Protein AF-A0A9X8Y7L2-F1 (afdb_monomer)

Structure (mmCIF, N/CA/C/O backbone):
data_AF-A0A9X8Y7L2-F1
#
_entry.id   AF-A0A9X8Y7L2-F1
#
loop_
_atom_site.group_PDB
_atom_site.id
_atom_site.type_symbol
_atom_site.label_atom_id
_atom_site.label_alt_id
_atom_site.label_comp_id
_atom_site.label_asym_id
_atom_site.label_entity_id
_atom_site.label_seq_id
_atom_site.pdbx_PDB_ins_code
_atom_site.Cartn_x
_atom_site.Cartn_y
_atom_site.Cartn_z
_atom_site.occupancy
_atom_site.B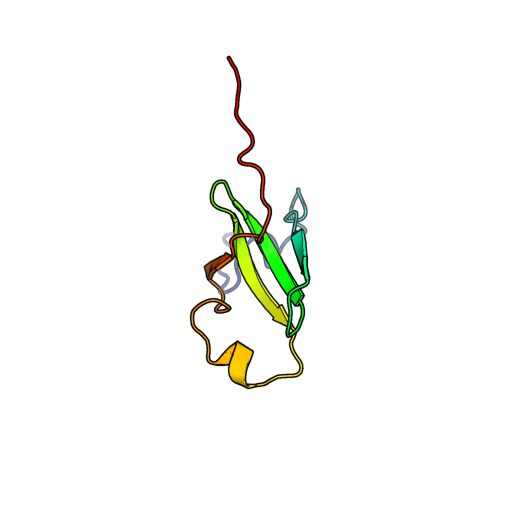_iso_or_equiv
_atom_site.auth_seq_id
_atom_site.auth_comp_id
_atom_site.auth_asym_id
_atom_site.auth_atom_id
_atom_site.pdbx_PDB_model_num
ATOM 1 N N . MET A 1 1 ? 23.108 -25.887 -6.520 1.00 54.94 1 MET A N 1
ATOM 2 C CA . MET A 1 1 ? 22.289 -25.682 -5.308 1.00 54.94 1 MET A CA 1
ATOM 3 C C . MET A 1 1 ? 21.023 -24.970 -5.744 1.00 54.94 1 MET A C 1
ATOM 5 O O . MET A 1 1 ? 21.143 -23.925 -6.365 1.00 54.94 1 MET A O 1
ATOM 9 N N . ILE A 1 2 ? 19.851 -25.566 -5.532 1.00 71.06 2 ILE A N 1
ATOM 10 C CA . ILE A 1 2 ? 18.560 -24.964 -5.899 1.00 71.06 2 ILE A CA 1
ATOM 11 C C . ILE A 1 2 ? 17.936 -24.454 -4.601 1.00 71.06 2 ILE A C 1
ATOM 13 O O . ILE A 1 2 ? 17.781 -25.229 -3.659 1.00 71.06 2 ILE A O 1
ATOM 17 N N . LEU A 1 3 ? 17.651 -23.153 -4.526 1.00 66.44 3 LEU A N 1
ATOM 18 C CA . LEU A 1 3 ? 17.017 -22.542 -3.362 1.00 66.44 3 LEU A CA 1
ATOM 19 C C . LEU A 1 3 ? 15.498 -22.562 -3.561 1.00 66.44 3 LEU A C 1
ATOM 21 O O . LEU A 1 3 ? 14.987 -21.944 -4.492 1.00 66.44 3 LEU A O 1
ATOM 25 N N . HIS A 1 4 ? 14.782 -23.262 -2.686 1.00 73.50 4 HIS A N 1
ATOM 26 C CA . HIS A 1 4 ? 13.323 -23.207 -2.622 1.00 73.50 4 HIS A CA 1
ATOM 27 C C . HIS A 1 4 ? 12.927 -22.206 -1.532 1.00 73.50 4 HIS A C 1
ATOM 29 O O . HIS A 1 4 ? 13.337 -22.365 -0.384 1.00 73.50 4 HIS A O 1
ATOM 35 N N . SER A 1 5 ? 12.159 -21.172 -1.881 1.00 72.88 5 SER A N 1
ATOM 36 C CA . SER A 1 5 ? 11.685 -20.163 -0.928 1.00 72.88 5 SER A CA 1
ATOM 37 C C . SER A 1 5 ? 10.226 -19.803 -1.180 1.00 72.88 5 SER A C 1
ATOM 39 O O . SER A 1 5 ? 9.767 -19.798 -2.321 1.00 72.88 5 SER A O 1
ATOM 41 N N . VAL A 1 6 ? 9.514 -19.496 -0.096 1.00 80.19 6 VAL A N 1
ATOM 42 C CA . VAL A 1 6 ? 8.138 -18.974 -0.104 1.00 80.19 6 VAL A CA 1
ATOM 43 C C . VAL A 1 6 ? 8.094 -17.453 -0.262 1.00 80.19 6 VAL A C 1
ATOM 45 O O . VAL A 1 6 ? 7.045 -16.902 -0.583 1.00 80.19 6 VAL A O 1
ATOM 48 N N . ALA A 1 7 ? 9.223 -16.775 -0.036 1.00 74.25 7 ALA A N 1
ATOM 49 C CA . ALA A 1 7 ? 9.343 -15.336 -0.209 1.00 74.25 7 ALA A CA 1
ATOM 50 C C . ALA A 1 7 ? 9.821 -15.004 -1.636 1.00 74.25 7 ALA A C 1
ATOM 52 O O . ALA A 1 7 ? 10.671 -15.719 -2.179 1.00 74.25 7 ALA A O 1
ATOM 53 N N . PRO A 1 8 ? 9.320 -13.918 -2.249 1.00 66.56 8 PRO A N 1
ATOM 54 C CA . PRO A 1 8 ? 9.798 -13.449 -3.544 1.00 66.56 8 PRO A CA 1
ATOM 55 C C . PRO A 1 8 ? 11.310 -13.176 -3.543 1.00 66.56 8 PRO A C 1
ATOM 57 O O . PRO A 1 8 ? 11.848 -12.631 -2.583 1.00 66.56 8 PRO A O 1
ATOM 60 N N . LEU A 1 9 ? 11.998 -13.501 -4.644 1.00 63.66 9 LEU A N 1
ATOM 61 C CA . LEU A 1 9 ? 13.468 -13.461 -4.731 1.00 63.66 9 LEU A CA 1
ATOM 62 C C . LEU A 1 9 ? 14.079 -12.091 -4.369 1.00 63.66 9 LEU A C 1
ATOM 64 O O . LEU A 1 9 ? 15.129 -12.023 -3.739 1.00 63.66 9 LEU A O 1
ATOM 68 N N . TRP A 1 10 ? 13.384 -11.007 -4.716 1.00 61.88 10 TRP A N 1
ATOM 69 C CA . TRP A 1 10 ? 13.777 -9.618 -4.451 1.00 61.88 10 TRP A CA 1
ATOM 70 C C . TRP A 1 10 ? 13.690 -9.204 -2.971 1.00 61.88 10 TRP A C 1
ATOM 72 O O . TRP A 1 10 ? 14.132 -8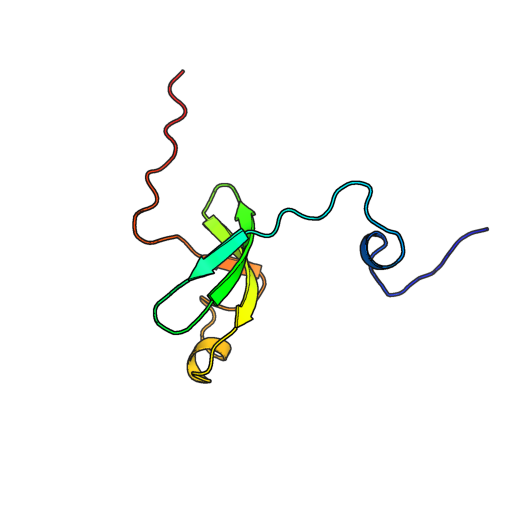.117 -2.621 1.00 61.88 10 TRP A O 1
ATOM 82 N N . GLN A 1 11 ? 13.109 -10.046 -2.108 1.00 67.12 11 GLN A N 1
ATOM 83 C CA . GLN A 1 11 ? 13.116 -9.875 -0.648 1.00 67.12 11 GLN A CA 1
ATOM 84 C C . GLN A 1 11 ? 14.230 -10.681 0.035 1.00 67.12 11 GLN A C 1
ATOM 86 O O . GLN A 1 11 ? 14.519 -10.463 1.207 1.00 67.12 11 GLN A O 1
ATOM 91 N N . LEU A 1 12 ? 14.819 -11.649 -0.672 1.00 72.12 12 LEU A N 1
ATOM 92 C CA . LEU A 1 12 ? 15.845 -12.557 -0.145 1.00 72.12 12 LEU A CA 1
ATOM 93 C C . LEU A 1 12 ? 17.258 -12.083 -0.470 1.00 72.12 12 LEU A C 1
ATOM 95 O O . LEU A 1 12 ? 18.205 -12.401 0.244 1.00 72.12 12 LEU A O 1
ATOM 99 N N . LEU A 1 13 ? 17.387 -11.358 -1.574 1.00 69.31 13 LEU A N 1
ATOM 100 C CA . LEU A 1 13 ? 18.623 -10.766 -2.044 1.00 69.31 13 LEU A CA 1
ATOM 101 C C . LEU A 1 13 ? 18.420 -9.253 -2.111 1.00 69.31 13 LEU A C 1
ATOM 103 O O . LEU A 1 13 ? 17.316 -8.825 -2.457 1.00 69.31 13 LEU A O 1
ATOM 107 N N . PRO A 1 14 ? 19.453 -8.444 -1.810 1.00 58.50 14 PRO A N 1
ATOM 108 C CA . PRO A 1 14 ? 19.404 -7.024 -2.116 1.00 58.50 14 PRO A CA 1
ATOM 109 C C . PRO A 1 14 ? 19.079 -6.904 -3.607 1.00 58.50 14 PRO A C 1
ATOM 111 O O . PRO A 1 14 ? 19.800 -7.490 -4.419 1.00 58.50 14 PRO A O 1
ATOM 114 N N . PRO A 1 15 ? 17.973 -6.254 -3.991 1.00 58.62 15 PRO A N 1
ATOM 115 C CA . PRO A 1 15 ? 17.659 -6.130 -5.399 1.00 58.62 15 PRO A CA 1
ATOM 116 C C . PRO A 1 15 ? 18.749 -5.278 -6.061 1.00 58.62 15 PRO A C 1
ATOM 118 O O . PRO A 1 15 ? 19.165 -4.265 -5.500 1.00 58.62 15 PRO A O 1
ATOM 121 N N . ASP A 1 16 ? 19.178 -5.648 -7.273 1.00 61.56 16 ASP A N 1
ATOM 122 C CA . ASP A 1 16 ? 20.125 -4.844 -8.074 1.00 61.56 16 ASP A CA 1
ATOM 123 C C . ASP A 1 16 ? 19.588 -3.427 -8.357 1.00 61.56 16 ASP A C 1
ATOM 125 O O . ASP A 1 16 ? 20.298 -2.538 -8.825 1.00 61.56 16 ASP A O 1
ATOM 129 N N . THR A 1 17 ? 18.299 -3.201 -8.103 1.00 55.75 17 THR A N 1
ATOM 130 C CA . THR A 1 17 ? 17.652 -1.896 -8.159 1.00 55.75 17 THR A CA 1
ATOM 131 C C . THR A 1 17 ? 16.554 -1.857 -7.105 1.00 55.75 17 THR A C 1
ATOM 133 O O . THR A 1 17 ? 15.627 -2.668 -7.150 1.00 55.75 17 THR A O 1
ATOM 136 N N . GLU A 1 18 ? 16.634 -0.927 -6.153 1.00 63.34 18 GLU A N 1
ATOM 137 C CA . GLU A 1 18 ? 15.529 -0.700 -5.221 1.00 63.34 18 GLU A CA 1
ATOM 138 C C . GLU A 1 18 ? 14.247 -0.388 -6.011 1.00 63.34 18 GLU A C 1
ATOM 140 O O . GLU A 1 18 ? 14.284 0.414 -6.954 1.00 63.34 18 GLU A O 1
ATOM 145 N N . PRO A 1 19 ? 13.104 -1.013 -5.676 1.00 65.38 19 PRO A N 1
ATOM 146 C CA . PRO A 1 19 ? 11.845 -0.642 -6.294 1.00 65.38 19 PRO A CA 1
ATOM 147 C C . PRO A 1 19 ? 11.581 0.833 -5.990 1.00 65.38 19 PRO A C 1
ATOM 149 O O . PRO A 1 19 ? 11.444 1.216 -4.831 1.00 65.38 19 PRO A O 1
ATOM 152 N N . GLN A 1 20 ? 11.517 1.662 -7.036 1.00 76.06 20 GLN A N 1
ATOM 153 C CA . GLN A 1 20 ? 11.148 3.070 -6.908 1.00 76.06 20 GLN A CA 1
ATOM 154 C C . GLN A 1 20 ? 9.690 3.155 -6.455 1.00 76.06 20 GLN A C 1
ATOM 156 O O . GLN A 1 20 ? 8.759 3.123 -7.263 1.00 76.06 20 GLN A O 1
ATOM 161 N N . LEU A 1 21 ? 9.503 3.211 -5.140 1.00 83.50 21 LEU A N 1
ATOM 162 C CA . LEU A 1 21 ? 8.219 3.475 -4.523 1.00 83.50 21 LEU A CA 1
ATOM 163 C C . LEU A 1 21 ? 7.994 4.982 -4.512 1.00 83.50 21 LEU A C 1
ATOM 165 O O . LEU A 1 21 ? 8.833 5.756 -4.053 1.00 83.50 21 LEU A O 1
ATOM 169 N N . SER A 1 22 ? 6.846 5.392 -5.029 1.00 89.38 22 SER A N 1
ATOM 170 C CA . SER A 1 22 ? 6.345 6.748 -4.895 1.00 89.38 22 SER A CA 1
ATOM 171 C C . SER A 1 22 ? 5.403 6.837 -3.708 1.00 89.38 22 SER A C 1
ATOM 173 O O . SER A 1 22 ? 4.621 5.928 -3.427 1.00 89.38 22 SER A O 1
ATOM 175 N N . CYS A 1 23 ? 5.504 7.966 -3.022 1.00 91.88 23 CYS A N 1
ATOM 176 C CA . CYS A 1 23 ? 4.670 8.323 -1.897 1.00 91.88 23 CYS A CA 1
ATOM 177 C C . CYS A 1 23 ? 3.718 9.443 -2.321 1.00 91.88 23 CYS A C 1
ATOM 179 O O . CYS A 1 23 ? 4.155 10.441 -2.900 1.00 91.88 23 CYS A O 1
ATOM 181 N N . VAL A 1 24 ? 2.422 9.266 -2.068 1.00 92.44 24 VAL A N 1
ATOM 182 C CA . VAL A 1 24 ? 1.384 10.242 -2.407 1.00 92.44 24 VAL A CA 1
ATOM 183 C C . VAL A 1 24 ? 0.490 10.476 -1.202 1.00 92.44 24 VAL A C 1
ATOM 185 O O . VAL A 1 24 ? -0.103 9.543 -0.666 1.00 92.44 24 VAL A O 1
ATOM 188 N N . GLU A 1 25 ? 0.363 11.735 -0.803 1.00 92.94 25 GLU A N 1
ATOM 189 C CA . GLU A 1 25 ? -0.578 12.157 0.231 1.00 92.94 25 GLU A CA 1
ATOM 190 C C . GLU A 1 25 ? -1.990 12.314 -0.347 1.00 92.94 25 GLU A C 1
ATOM 192 O O . GLU A 1 25 ? -2.181 12.709 -1.503 1.00 92.94 25 GLU A O 1
ATOM 197 N N . PHE A 1 26 ? -2.992 12.008 0.471 1.00 90.12 26 PHE A N 1
ATOM 198 C CA . PHE A 1 26 ? -4.397 12.251 0.169 1.00 90.12 26 PHE A CA 1
ATOM 199 C C . PHE A 1 26 ? -5.145 12.677 1.434 1.00 90.12 26 PHE A C 1
ATOM 201 O O . PHE A 1 26 ? -4.638 12.576 2.554 1.00 90.12 26 PHE A O 1
ATOM 208 N N . GLU A 1 27 ? -6.378 13.149 1.260 1.00 85.75 27 GLU A N 1
ATOM 209 C CA . GLU A 1 27 ? -7.256 13.474 2.380 1.00 85.75 27 GLU A CA 1
ATOM 210 C C . GLU A 1 27 ? -7.635 12.188 3.130 1.00 85.75 27 GLU A C 1
ATOM 212 O O . GLU A 1 27 ? -8.519 11.441 2.718 1.00 85.75 27 GLU A O 1
ATOM 217 N N . GLY A 1 28 ? -6.904 11.903 4.207 1.00 88.88 28 GLY A N 1
ATOM 218 C CA . GLY A 1 28 ? -7.067 10.689 5.003 1.00 88.88 28 GLY A CA 1
ATOM 219 C C . GLY A 1 28 ? -5.776 9.910 5.232 1.00 88.88 28 GLY A C 1
ATOM 220 O O . GLY A 1 28 ? -5.787 8.997 6.051 1.00 88.88 28 GLY A O 1
ATOM 221 N N . GLY A 1 29 ? -4.658 10.259 4.591 1.00 93.25 29 GLY A N 1
ATOM 222 C CA . GLY A 1 29 ? -3.372 9.628 4.880 1.00 93.25 29 GLY A CA 1
ATOM 223 C C . GLY A 1 29 ? -2.396 9.640 3.711 1.00 93.25 29 GLY A C 1
ATOM 224 O O . GLY A 1 29 ? -2.284 10.612 2.967 1.00 93.25 29 GLY A O 1
ATOM 225 N N . MET A 1 30 ? -1.667 8.537 3.574 1.00 94.69 30 MET A N 1
ATOM 226 C CA . MET A 1 30 ? -0.562 8.389 2.639 1.00 94.69 30 MET A CA 1
ATOM 227 C C . MET A 1 30 ? -0.637 7.044 1.914 1.00 94.69 30 MET A C 1
ATOM 229 O O . MET A 1 30 ? -0.945 6.012 2.514 1.00 94.69 30 MET A O 1
ATOM 233 N N . LEU A 1 31 ? -0.332 7.061 0.621 1.00 94.56 31 LEU A N 1
ATOM 234 C CA . LEU A 1 31 ? -0.245 5.889 -0.241 1.00 94.56 31 LEU A CA 1
ATOM 235 C C . LEU A 1 31 ? 1.200 5.681 -0.671 1.00 94.56 31 LEU A C 1
ATOM 237 O O . LEU A 1 31 ? 1.853 6.602 -1.158 1.00 94.56 31 LEU A O 1
ATOM 241 N N . LEU A 1 32 ? 1.674 4.450 -0.523 1.00 94.19 32 LEU A N 1
ATOM 242 C CA . LEU A 1 32 ? 2.944 3.989 -1.067 1.00 94.19 32 LEU A CA 1
ATOM 243 C C . LEU A 1 32 ? 2.646 3.061 -2.230 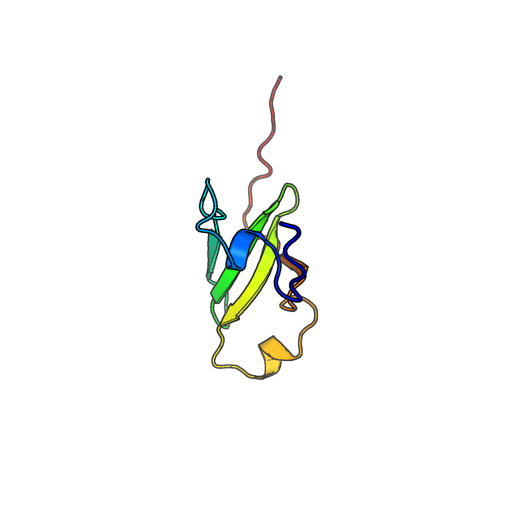1.00 94.19 32 LEU A C 1
ATOM 245 O O . LEU A 1 32 ? 1.829 2.145 -2.110 1.00 94.19 32 LEU A O 1
ATOM 249 N N . GLY A 1 33 ? 3.316 3.261 -3.353 1.00 92.88 33 GLY A N 1
ATOM 250 C CA . GLY A 1 33 ? 3.024 2.479 -4.541 1.00 92.88 33 GLY A CA 1
ATOM 251 C C . GLY A 1 33 ? 4.053 2.622 -5.637 1.00 92.88 33 GLY A C 1
ATOM 252 O O . GLY A 1 33 ? 5.050 3.324 -5.495 1.00 92.88 33 GLY A O 1
ATOM 253 N N . ARG A 1 34 ? 3.803 1.949 -6.752 1.00 91.25 34 ARG A N 1
ATOM 254 C CA . ARG A 1 34 ? 4.642 2.027 -7.949 1.00 91.25 34 ARG A CA 1
ATOM 255 C C . ARG A 1 34 ? 3.957 2.929 -8.964 1.00 91.25 34 ARG A C 1
ATOM 257 O O . ARG A 1 34 ? 2.754 2.807 -9.183 1.00 91.25 34 ARG A O 1
ATOM 264 N N . GLU A 1 35 ? 4.705 3.837 -9.581 1.00 90.00 35 GLU A N 1
ATOM 265 C CA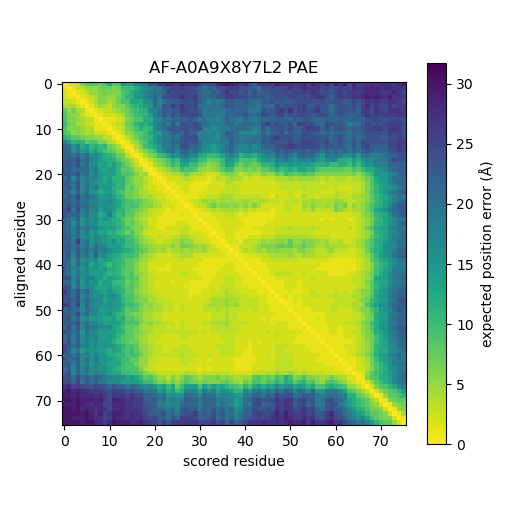 . GLU A 1 35 ? 4.155 4.663 -10.659 1.00 90.00 35 GLU A CA 1
ATOM 266 C C . GLU A 1 35 ? 3.893 3.800 -11.8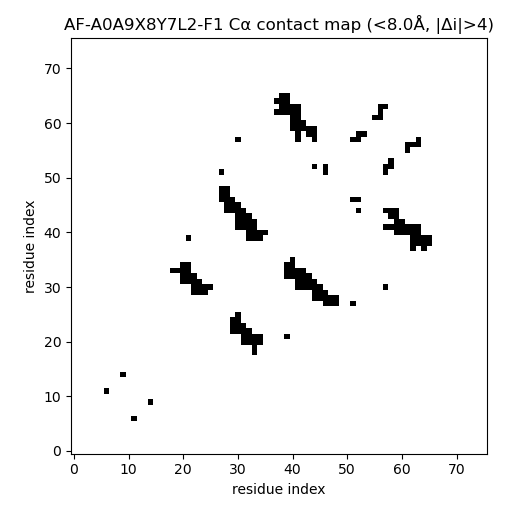93 1.00 90.00 35 GLU A C 1
ATOM 268 O O . GLU A 1 35 ? 4.804 3.201 -12.468 1.00 90.00 35 GLU A O 1
ATOM 273 N N . GLY A 1 36 ? 2.625 3.734 -12.285 1.00 85.38 36 GLY A N 1
ATOM 274 C CA . GLY A 1 36 ? 2.164 3.115 -13.514 1.00 85.38 36 GLY A CA 1
ATOM 275 C C . GLY A 1 36 ? 1.725 4.163 -14.534 1.00 85.38 36 GLY A C 1
ATOM 276 O O . GLY A 1 36 ? 1.668 5.361 -14.268 1.00 85.38 36 GLY A O 1
ATOM 277 N N . ARG A 1 37 ? 1.355 3.707 -15.734 1.00 84.00 37 ARG A N 1
ATOM 278 C CA . ARG A 1 37 ? 0.861 4.599 -16.802 1.00 84.00 37 ARG A CA 1
ATOM 279 C C . ARG A 1 37 ? -0.459 5.290 -16.446 1.00 84.00 37 ARG A C 1
ATOM 281 O O . ARG A 1 37 ? -0.722 6.389 -16.918 1.00 84.00 37 ARG A O 1
ATOM 288 N N . GLU A 1 38 ? -1.275 4.629 -15.631 1.00 85.81 38 GLU A N 1
ATOM 289 C CA . GLU A 1 38 ? -2.647 5.032 -15.299 1.00 85.81 38 GLU A CA 1
ATOM 290 C C . GLU A 1 38 ? -2.772 5.711 -13.927 1.00 85.81 38 GLU A C 1
ATOM 292 O O . GLU A 1 38 ? -3.865 6.145 -13.558 1.00 85.81 38 GLU A O 1
ATOM 297 N N . GLY A 1 39 ? -1.677 5.795 -13.167 1.00 89.94 39 GLY A N 1
ATOM 298 C CA . GLY A 1 39 ? -1.652 6.281 -11.791 1.00 89.94 39 GLY A CA 1
ATOM 299 C C . GLY A 1 39 ? -0.720 5.459 -10.903 1.00 89.94 39 GLY A C 1
ATOM 300 O O . GLY A 1 39 ? 0.057 4.636 -11.385 1.00 89.94 39 GLY A O 1
ATOM 301 N N . LEU A 1 40 ? -0.820 5.683 -9.596 1.00 92.62 40 LEU A N 1
ATOM 302 C CA . LEU A 1 40 ? -0.045 4.965 -8.591 1.00 92.62 40 LEU A CA 1
ATOM 303 C C . LEU A 1 40 ? -0.710 3.612 -8.303 1.00 92.62 40 LEU A C 1
ATOM 305 O O . LEU A 1 40 ? -1.821 3.581 -7.778 1.00 92.62 40 LEU A O 1
ATOM 309 N N . GLU A 1 41 ? -0.039 2.504 -8.607 1.00 94.69 41 GLU A N 1
ATOM 310 C CA . GLU A 1 41 ? -0.456 1.178 -8.141 1.00 94.69 41 GLU A CA 1
ATOM 311 C C . GLU A 1 41 ? -0.123 1.053 -6.652 1.00 94.69 41 GLU A C 1
ATOM 313 O O . GLU A 1 41 ? 1.049 1.063 -6.263 1.00 94.69 41 GLU A O 1
ATOM 318 N N . ILE A 1 42 ? -1.152 0.978 -5.810 1.00 94.69 42 ILE A N 1
ATOM 319 C CA . ILE A 1 42 ? -1.014 1.003 -4.356 1.00 94.69 42 ILE A CA 1
ATOM 320 C C . ILE A 1 42 ? -0.366 -0.297 -3.881 1.00 94.69 42 ILE A C 1
ATOM 322 O O . ILE A 1 42 ? -0.853 -1.390 -4.145 1.00 94.69 42 ILE A O 1
ATOM 326 N N . THR A 1 43 ? 0.706 -0.180 -3.110 1.00 93.50 43 THR A N 1
ATOM 327 C CA . THR A 1 43 ? 1.327 -1.301 -2.386 1.00 93.50 43 THR A CA 1
ATOM 328 C C . THR A 1 43 ? 0.959 -1.288 -0.908 1.00 93.50 43 THR A C 1
ATOM 330 O O . THR A 1 43 ? 0.798 -2.344 -0.303 1.00 93.50 43 THR A O 1
ATOM 333 N N . GLN A 1 44 ? 0.785 -0.099 -0.329 1.00 93.06 44 GLN A N 1
ATOM 334 C CA . GLN A 1 44 ? 0.455 0.076 1.077 1.00 93.06 44 GLN A CA 1
ATOM 335 C C . GLN A 1 44 ? -0.309 1.385 1.286 1.00 93.06 44 GLN A C 1
ATOM 337 O O . GLN A 1 44 ? -0.009 2.401 0.657 1.00 93.06 44 GLN A O 1
ATOM 342 N N . VAL A 1 45 ? -1.261 1.358 2.219 1.00 94.81 45 VAL A N 1
ATOM 343 C CA . VAL A 1 45 ? -1.947 2.546 2.732 1.00 94.81 45 VAL A CA 1
ATOM 344 C C . VAL A 1 45 ? -1.559 2.775 4.189 1.00 94.81 45 VAL A C 1
ATOM 346 O O . VAL A 1 45 ? -1.456 1.832 4.974 1.00 94.81 45 VAL A O 1
ATOM 349 N N . VAL A 1 46 ? -1.312 4.034 4.540 1.00 94.69 46 VAL A N 1
ATOM 350 C CA . VAL A 1 46 ? -1.022 4.475 5.904 1.00 94.69 46 VAL A CA 1
ATOM 351 C C . VAL A 1 46 ? -2.027 5.561 6.257 1.00 94.69 46 VAL A C 1
ATOM 353 O O . VAL A 1 46 ? -1.979 6.668 5.727 1.00 94.69 46 VAL A O 1
ATOM 356 N N . SER A 1 47 ? -2.962 5.228 7.138 1.00 94.31 47 SER A N 1
ATOM 357 C CA . SER A 1 47 ? -4.036 6.118 7.577 1.00 94.31 47 SER A CA 1
ATOM 358 C C . SER A 1 47 ? -4.377 5.888 9.047 1.00 94.31 47 SER A C 1
ATOM 360 O O . SER A 1 47 ? -4.256 4.771 9.557 1.00 94.31 47 SER A O 1
ATOM 362 N N . THR A 1 48 ? -4.827 6.945 9.722 1.00 95.19 48 THR A N 1
ATOM 363 C CA . THR A 1 48 ? -5.443 6.874 11.053 1.00 95.19 48 THR A CA 1
ATOM 364 C C . THR A 1 48 ? -6.967 6.725 10.993 1.00 95.19 48 THR A C 1
ATOM 366 O O . THR A 1 48 ? -7.580 6.449 12.023 1.00 95.19 48 THR A O 1
ATOM 369 N N . ASP A 1 49 ? -7.588 6.870 9.816 1.00 94.38 49 ASP A N 1
ATOM 370 C CA . ASP A 1 49 ? -9.017 6.631 9.610 1.00 94.38 49 ASP A CA 1
ATOM 371 C C . ASP A 1 49 ? -9.245 5.169 9.177 1.00 94.38 49 ASP A C 1
ATOM 373 O O . ASP A 1 49 ? -8.865 4.783 8.068 1.00 94.38 49 ASP A O 1
ATOM 377 N N . PRO A 1 50 ? -9.890 4.328 10.007 1.00 92.56 50 PRO A N 1
ATOM 378 C CA . PRO A 1 50 ? -10.100 2.918 9.689 1.00 92.56 50 PRO A CA 1
ATOM 379 C C . PRO A 1 50 ? -10.972 2.700 8.446 1.00 92.56 50 PRO A C 1
ATOM 381 O O . PRO A 1 50 ? -10.861 1.658 7.802 1.00 92.56 50 PRO A O 1
ATOM 384 N N . ARG A 1 51 ? -11.816 3.672 8.070 1.00 93.94 51 ARG A N 1
ATOM 385 C CA . ARG A 1 51 ? -12.690 3.564 6.890 1.00 93.94 51 ARG A CA 1
ATOM 386 C C . ARG A 1 51 ? -11.893 3.481 5.592 1.00 93.94 51 ARG A C 1
ATOM 388 O O . ARG A 1 51 ? -12.356 2.852 4.649 1.00 93.94 51 ARG A O 1
ATOM 395 N N . VAL A 1 52 ? -10.689 4.054 5.564 1.00 93.12 52 VAL A N 1
ATOM 396 C CA . VAL A 1 52 ? -9.785 4.004 4.406 1.00 93.12 52 VAL A CA 1
ATOM 397 C C . VAL A 1 52 ? -9.378 2.566 4.085 1.00 93.12 52 VAL A C 1
ATOM 399 O O . VAL A 1 52 ? -9.349 2.190 2.920 1.00 93.12 52 VAL A O 1
ATOM 402 N N . TYR A 1 53 ? -9.115 1.739 5.100 1.00 90.94 53 TYR A N 1
ATOM 403 C CA . TYR A 1 53 ? -8.715 0.339 4.903 1.00 90.94 53 TYR A CA 1
ATOM 404 C C . TYR A 1 53 ? -9.867 -0.557 4.427 1.00 90.94 53 TYR A C 1
ATOM 406 O O . TYR A 1 53 ? -9.629 -1.686 4.009 1.00 90.94 53 TYR A O 1
ATOM 414 N N . LEU A 1 54 ? -11.108 -0.069 4.514 1.00 93.44 54 LEU A N 1
ATOM 415 C CA . LEU A 1 54 ? -12.310 -0.762 4.049 1.00 93.44 54 LEU A CA 1
ATOM 416 C C . LEU A 1 54 ? -12.758 -0.290 2.659 1.00 93.44 54 LEU A C 1
ATOM 418 O O . LEU A 1 54 ? -13.686 -0.859 2.091 1.00 93.44 54 LEU A O 1
ATOM 422 N N . ASP A 1 55 ? -12.133 0.756 2.122 1.00 93.56 55 ASP A N 1
ATOM 423 C CA . ASP A 1 55 ? -12.464 1.308 0.818 1.00 93.56 55 ASP A CA 1
ATOM 424 C C . ASP A 1 55 ? -11.586 0.660 -0.259 1.00 93.56 55 ASP A C 1
ATOM 426 O O . ASP A 1 55 ? -10.357 0.781 -0.267 1.00 93.56 55 ASP A O 1
ATOM 430 N N . GLU A 1 56 ? -12.232 -0.024 -1.202 1.00 93.44 56 GLU A N 1
ATOM 431 C CA . GLU A 1 56 ? -11.570 -0.741 -2.296 1.00 93.44 56 GLU A CA 1
ATOM 432 C C . GLU A 1 56 ? -10.670 0.170 -3.145 1.00 93.44 56 GLU A C 1
ATOM 434 O O . GLU A 1 56 ? -9.677 -0.287 -3.710 1.00 93.44 56 GLU A O 1
ATOM 439 N N . ARG A 1 57 ? -10.949 1.481 -3.182 1.00 93.31 57 ARG A N 1
ATOM 440 C CA . ARG A 1 57 ? -10.136 2.469 -3.910 1.00 93.31 57 ARG A CA 1
ATOM 441 C C . ARG A 1 57 ? -8.730 2.634 -3.337 1.00 93.31 57 ARG A C 1
ATOM 443 O O . ARG A 1 57 ? -7.842 3.077 -4.062 1.00 93.31 57 ARG A O 1
ATOM 450 N N . PHE A 1 58 ? -8.533 2.299 -2.062 1.00 93.38 58 PHE A N 1
ATOM 451 C CA . PHE A 1 58 ? -7.246 2.389 -1.369 1.00 93.38 58 PHE A CA 1
ATOM 452 C C . PHE A 1 58 ? -6.627 1.017 -1.074 1.00 93.38 58 PHE A C 1
ATOM 454 O O . PHE A 1 58 ? -5.609 0.929 -0.385 1.00 93.38 58 PHE A O 1
ATOM 461 N N . SER A 1 59 ? -7.225 -0.058 -1.593 1.00 92.50 59 SER A N 1
ATOM 462 C CA . SER A 1 59 ? -6.719 -1.414 -1.390 1.00 92.50 59 SER A CA 1
ATOM 463 C C . SER A 1 59 ? -5.394 -1.640 -2.130 1.00 92.50 59 SER A C 1
ATOM 465 O O . SER A 1 59 ? -5.205 -1.112 -3.229 1.00 92.50 59 SER A O 1
ATOM 467 N N . PRO A 1 60 ? -4.470 -2.449 -1.585 1.00 91.75 60 PRO A N 1
ATOM 468 C CA . PRO A 1 60 ? -3.284 -2.879 -2.319 1.00 91.75 60 PRO A CA 1
ATOM 469 C C . PRO A 1 60 ? -3.650 -3.507 -3.674 1.00 91.75 60 PRO A C 1
ATOM 471 O O . PRO A 1 60 ? -4.564 -4.324 -3.764 1.00 91.75 60 PRO A O 1
ATOM 474 N N . GLY A 1 61 ? -2.943 -3.108 -4.730 1.00 90.81 61 GLY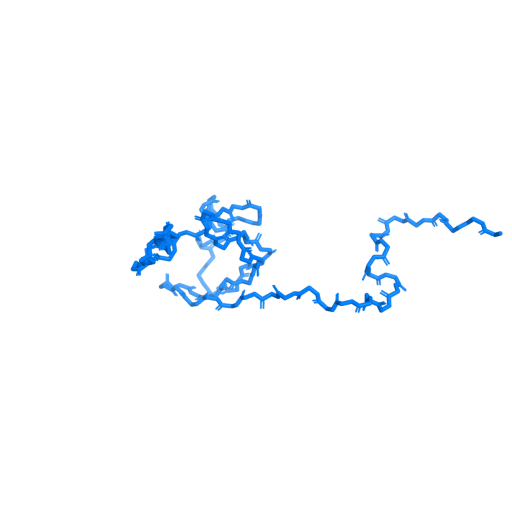 A N 1
ATOM 475 C CA . GLY A 1 61 ? -3.212 -3.460 -6.127 1.00 90.81 61 GLY A CA 1
ATOM 476 C C . GLY A 1 61 ? -4.187 -2.519 -6.844 1.00 90.81 61 GLY A C 1
ATOM 477 O O . GLY A 1 61 ? -4.249 -2.531 -8.074 1.00 90.81 61 GLY A O 1
ATOM 478 N N . ALA A 1 62 ? -4.925 -1.666 -6.125 1.00 93.88 62 ALA A N 1
ATOM 479 C CA . ALA A 1 62 ? -5.752 -0.645 -6.758 1.00 93.88 62 ALA A CA 1
ATOM 480 C C . ALA A 1 62 ? -4.884 0.468 -7.369 1.00 93.88 62 ALA A C 1
ATOM 482 O O . ALA A 1 62 ? -3.773 0.749 -6.919 1.00 93.88 62 ALA A O 1
ATOM 483 N N . THR A 1 63 ? -5.402 1.122 -8.411 1.00 94.56 63 THR A N 1
ATOM 484 C CA . THR A 1 63 ? -4.727 2.254 -9.061 1.00 94.56 63 THR A CA 1
ATOM 485 C C . THR A 1 63 ? -5.314 3.574 -8.569 1.00 94.56 63 THR A C 1
ATOM 487 O O . THR A 1 63 ? -6.465 3.899 -8.864 1.00 94.56 63 THR A O 1
ATOM 490 N N . TYR A 1 64 ? -4.507 4.369 -7.867 1.00 92.44 64 TYR A N 1
ATOM 491 C CA . TYR A 1 64 ? -4.870 5.711 -7.428 1.00 92.44 64 TYR A CA 1
ATOM 492 C C . TYR A 1 64 ? -4.515 6.759 -8.486 1.00 92.44 64 TYR A C 1
ATOM 494 O O . TYR A 1 64 ? -3.351 6.951 -8.852 1.00 92.44 64 TYR A O 1
ATOM 502 N N . ARG A 1 65 ? -5.532 7.487 -8.956 1.00 91.00 65 ARG A N 1
ATOM 503 C CA . ARG A 1 65 ? -5.371 8.611 -9.885 1.00 91.00 65 ARG A CA 1
ATOM 504 C C . ARG A 1 65 ? -5.268 9.913 -9.106 1.00 91.00 65 ARG A C 1
ATOM 506 O O . ARG A 1 65 ? -6.233 10.342 -8.480 1.00 91.00 65 ARG A O 1
ATOM 513 N N . ARG A 1 66 ? -4.106 10.566 -9.182 1.00 82.19 66 ARG A N 1
ATOM 514 C CA . ARG A 1 66 ? -3.870 11.850 -8.513 1.00 82.19 66 ARG A CA 1
ATOM 515 C C . ARG A 1 66 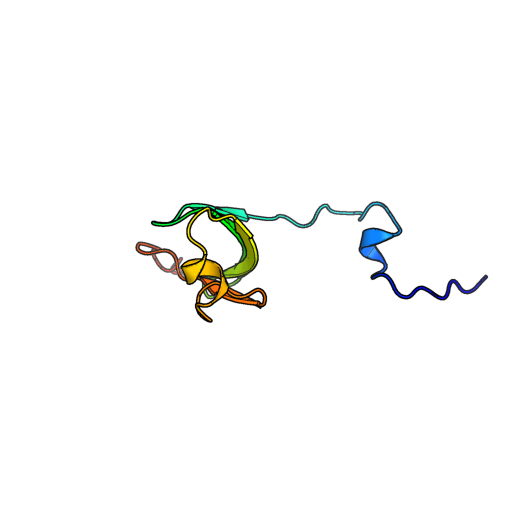? -4.846 12.914 -9.050 1.00 82.19 66 ARG A C 1
ATOM 517 O O . ARG A 1 66 ? -4.864 13.141 -10.266 1.00 82.19 66 ARG A O 1
ATOM 524 N N . PRO A 1 67 ? -5.619 13.601 -8.193 1.00 68.44 67 PRO A N 1
ATOM 525 C CA . PRO A 1 67 ? -6.451 14.717 -8.627 1.00 68.44 67 PRO A CA 1
ATOM 526 C C . PRO A 1 67 ? -5.536 15.859 -9.094 1.00 68.44 67 PRO A C 1
ATOM 528 O O . PRO A 1 67 ? -4.834 16.470 -8.298 1.00 68.44 67 PRO A O 1
ATOM 531 N N . GLY A 1 68 ? -5.479 16.096 -10.409 1.00 63.12 68 GLY A N 1
ATOM 532 C CA . GLY A 1 68 ? -4.599 17.101 -11.028 1.00 63.12 68 GLY A CA 1
ATOM 533 C C . GLY A 1 68 ? -3.433 16.547 -11.855 1.00 63.12 68 GLY A C 1
ATOM 534 O O . GLY A 1 68 ? -2.625 17.327 -12.358 1.00 63.12 68 GLY A O 1
ATOM 535 N N . GLY A 1 69 ? -3.349 15.226 -12.053 1.00 50.59 69 GLY A N 1
ATOM 536 C CA . GLY A 1 69 ? -2.407 14.634 -13.001 1.00 50.59 69 GLY A CA 1
ATOM 537 C C . GLY A 1 69 ? -2.686 15.118 -14.425 1.00 50.59 69 GLY A C 1
ATOM 538 O O . GLY A 1 69 ? -3.552 14.577 -15.112 1.00 50.59 69 GLY A O 1
ATOM 539 N N . LYS A 1 70 ? -1.950 16.135 -14.894 1.00 44.84 70 LYS A N 1
ATOM 540 C CA . LYS A 1 70 ? -1.791 16.367 -16.333 1.00 44.84 70 LYS A CA 1
ATOM 541 C C . LYS A 1 70 ? -1.332 15.040 -16.926 1.00 44.84 70 LYS A C 1
ATOM 543 O O . LYS A 1 70 ? -0.244 14.575 -16.596 1.00 44.84 70 LYS A O 1
ATOM 548 N N . GLN A 1 71 ? -2.156 14.451 -17.793 1.00 46.56 71 GLN A N 1
ATOM 549 C CA . GLN A 1 71 ? -1.698 13.429 -18.726 1.00 46.56 71 GLN A CA 1
ATOM 550 C C . GLN A 1 71 ? -0.399 13.951 -19.340 1.00 46.56 71 GLN A C 1
ATOM 552 O O . GLN A 1 71 ? -0.399 15.026 -19.950 1.00 46.56 71 GLN A O 1
ATOM 557 N N . ALA A 1 72 ? 0.707 13.239 -19.138 1.00 46.94 72 ALA A N 1
ATOM 558 C CA . ALA A 1 72 ? 1.912 13.482 -19.904 1.00 46.94 72 ALA A CA 1
ATOM 559 C C . ALA A 1 72 ? 1.553 13.188 -21.365 1.00 46.94 72 ALA A C 1
ATOM 561 O O . ALA A 1 72 ? 1.550 12.042 -21.810 1.00 46.94 72 ALA A O 1
ATOM 562 N N . LYS A 1 73 ? 1.143 14.230 -22.096 1.00 39.47 73 LYS A N 1
ATOM 563 C CA . LYS A 1 73 ? 1.039 14.196 -23.548 1.00 39.47 73 LYS A CA 1
ATOM 564 C C . LYS A 1 73 ? 2.451 13.934 -24.058 1.00 39.47 73 LYS A C 1
ATOM 566 O O . LYS A 1 73 ? 3.260 14.855 -24.106 1.00 39.47 73 LYS A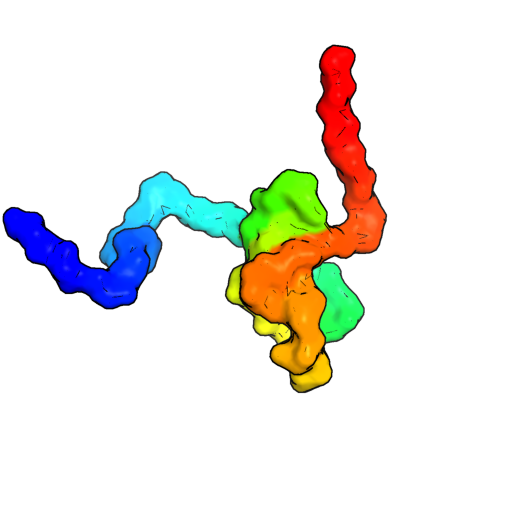 O 1
ATOM 571 N N . ASN A 1 74 ? 2.734 12.690 -24.430 1.00 42.03 74 ASN A N 1
ATOM 572 C CA . ASN A 1 74 ? 3.803 12.394 -25.373 1.00 42.03 74 ASN A CA 1
ATOM 573 C C . ASN A 1 74 ? 3.409 13.047 -26.703 1.00 42.03 74 ASN A C 1
ATOM 575 O O . ASN A 1 74 ? 2.614 12.498 -27.464 1.00 42.03 74 ASN A O 1
ATOM 579 N N . GLY A 1 75 ? 3.891 14.271 -26.913 1.00 38.06 75 GLY A N 1
ATOM 580 C CA . 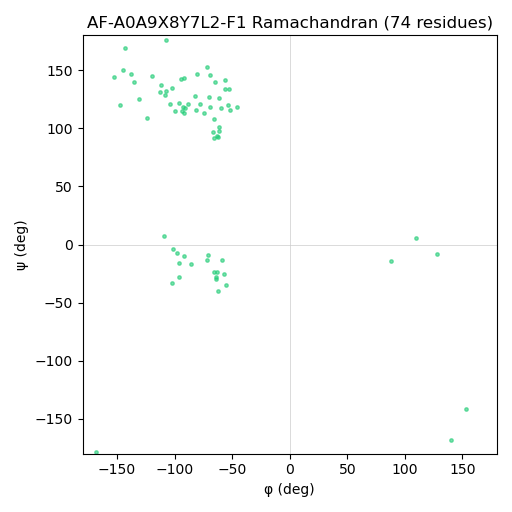GLY A 1 75 ? 3.918 14.912 -28.219 1.00 38.06 75 GLY A CA 1
ATOM 581 C C . GLY A 1 75 ? 5.076 14.326 -29.019 1.00 38.06 75 GLY A C 1
ATOM 582 O O . GLY A 1 75 ? 6.212 14.358 -28.550 1.00 38.06 75 GLY A O 1
ATOM 583 N N . ILE A 1 76 ? 4.723 13.741 -30.162 1.00 44.47 76 ILE A N 1
ATOM 584 C CA . ILE A 1 76 ? 5.606 13.304 -31.251 1.00 44.47 76 ILE A CA 1
ATOM 585 C C . ILE A 1 76 ? 6.282 14.527 -31.874 1.00 44.47 76 ILE A C 1
ATOM 587 O O . ILE A 1 76 ? 5.581 15.560 -32.000 1.00 44.47 76 ILE A O 1
#

Secondary structure (DSSP, 8-state):
-PPP-SS-HHHHS--SS---EEEEEETTEEEEEEEETTEEEEEEEE-S-GGGGG-GGGSTT-EE--TT--------

Sequence (76 aa):
MILHSVAPLWQLLPPDTEPQLSCVEFEGGMLLGREGREGLEITQVVSTDPRVYLDERFSPGATYRRPGGKQAKNGI

InterPro domains:
  IPR025619 YlzJ-like protein [PF14035] (3-62)

Organism: NCBI:txid1849041

Radius of gyration: 15.99 Å; Cα contacts (8 Å, |Δi|>4): 98; chains: 1; bounding box: 35×43×42 Å

Mean predicted aligned error: 11.25 Å

Nearest PDB structures (foldseek):
  6phu-assembly1_A  TM=4.633E-01  e=1.990E+00  Streptococcus pneumoniae TIGR4
  6phw-assembly1_A  TM=4.640E-01  e=2.434E+00  Streptococcus pneumoniae TIGR4

pLDDT: mean 79.44, std 17.06, range [38.06, 95.19]

Foldseek 3Di:
DDDDDPDDPCVVDVPPDDQPWDWDDDDFFIFTAHQDLQAGQGQDTDGPDVVLCVDPCRDHRHGDDDPPDDNPPPDD

Solvent-accessible surface area (backbone atoms only — not comparable to full-atom values): 4988 Å² total; per-residue (Å²): 138,86,87,86,72,94,65,63,68,68,79,78,41,86,48,100,60,78,79,73,66,45,78,47,80,54,100,65,38,38,37,35,16,38,81,51,98,82,26,34,32,26,66,41,69,50,59,90,49,73,65,52,82,72,33,70,72,58,33,66,74,26,66,40,66,63,94,81,66,73,75,82,76,83,77,128